Protein AF-A0A7C6NMK8-F1 (afdb_monomer_lite)

Secondary structure (DSSP, 8-state):
-PPPP-----------HHHHHHHHHTTSS---HHHHTSHHHHHHHHHHHHHHHHHH-GGG-----HHHHHHHHHHHHTS------------HHHHHHHHHHHHHHHHSSSSS----------------HHHHHHHHHHHHHHHHT-------------

Sequence (158 aa):
MQAKPNNNHDEKQVHSLEESISLWLDNEQSIDADQLDSPYGRQLWENYHLIGDVLRSEELAIEPSELFYARLSKAIDEEPIVFAPKALKPPMWRRWLVPTAAVSAALLATLWFVQPEPVTEVSPILANADDLWGDYIDAHRSLTGGGLATYASYTVGN

Radius of gyration: 29.25 Å; chains: 1; bounding box: 75×59×65 Å

Foldseek 3Di:
DDDDDPPPPPVVPDDDLLVVLVCVVVVVDDDDVVSCVDPVNVVSNVVVVLVVQVVVDPVSNDDDDPVVVVVVVVVVVPDDPPPDDPPPPPPVVVVVVVVVVVVVVVVVPPDDDPDDDDDDDDDDDDDDPVVVVVVVVVVVCVVVDDDDPDDDDDDPDD

Structure (mmCIF, N/CA/C/O backbone):
data_AF-A0A7C6NMK8-F1
#
_entry.id   AF-A0A7C6NMK8-F1
#
loop_
_atom_site.group_PDB
_atom_site.id
_atom_site.type_symbol
_atom_site.label_atom_id
_atom_site.label_alt_id
_atom_site.label_comp_id
_atom_site.label_asym_id
_atom_site.label_entity_id
_atom_site.label_seq_id
_atom_site.pdbx_PDB_ins_code
_atom_site.Cartn_x
_atom_site.Cartn_y
_atom_site.Cartn_z
_atom_site.occupancy
_atom_site.B_iso_or_equiv
_atom_site.auth_seq_id
_atom_site.auth_comp_id
_atom_site.auth_asym_id
_atom_site.auth_atom_id
_atom_site.pdbx_PDB_model_num
ATOM 1 N N . MET A 1 1 ? 41.713 30.909 -22.452 1.00 45.44 1 MET A N 1
ATOM 2 C CA . MET A 1 1 ? 40.312 30.445 -22.408 1.00 45.44 1 MET A CA 1
ATOM 3 C C . MET A 1 1 ? 40.323 29.054 -21.798 1.00 45.44 1 MET A C 1
ATOM 5 O O . MET A 1 1 ? 40.666 28.108 -22.488 1.00 45.44 1 MET A O 1
ATOM 9 N N . GLN A 1 2 ? 40.116 28.945 -20.485 1.00 42.03 2 GLN A N 1
ATOM 10 C CA . GLN A 1 2 ? 40.065 27.648 -19.804 1.00 42.03 2 GLN A CA 1
ATOM 11 C C . GLN A 1 2 ? 38.610 27.182 -19.819 1.00 42.03 2 GLN A C 1
ATOM 13 O O . GLN A 1 2 ? 37.738 27.869 -19.289 1.00 42.03 2 GLN A O 1
ATOM 18 N N . ALA A 1 3 ? 38.349 26.069 -20.500 1.00 48.56 3 ALA A N 1
ATOM 19 C CA . ALA A 1 3 ? 37.043 25.434 -20.501 1.00 48.56 3 ALA A CA 1
ATOM 20 C C . ALA A 1 3 ? 36.792 24.848 -19.106 1.00 48.56 3 ALA A C 1
ATOM 22 O O . ALA A 1 3 ? 37.532 23.981 -18.643 1.00 48.56 3 ALA A O 1
ATOM 23 N N . LYS A 1 4 ? 35.767 25.369 -18.430 1.00 53.31 4 LYS A N 1
ATOM 24 C CA . LYS A 1 4 ? 35.230 24.824 -17.185 1.00 53.31 4 LYS A CA 1
ATOM 25 C C . LYS A 1 4 ? 34.608 23.459 -17.514 1.00 53.31 4 LYS A C 1
ATOM 27 O O . LYS A 1 4 ? 33.733 23.423 -18.379 1.00 53.31 4 LYS A O 1
ATOM 32 N N . PRO A 1 5 ? 35.042 22.348 -16.898 1.00 52.50 5 PRO A N 1
ATOM 33 C CA . PRO A 1 5 ? 34.370 21.075 -17.102 1.00 52.50 5 PRO A CA 1
ATOM 34 C C . PRO A 1 5 ? 32.969 21.171 -16.488 1.00 52.50 5 PRO A C 1
ATOM 36 O O . PRO A 1 5 ? 32.815 21.465 -15.301 1.00 52.50 5 PRO A O 1
ATOM 39 N N . ASN A 1 6 ? 31.944 20.981 -17.318 1.00 51.56 6 ASN A N 1
ATOM 40 C CA . ASN A 1 6 ? 30.576 20.785 -16.860 1.00 51.56 6 ASN A CA 1
ATOM 41 C C . ASN A 1 6 ? 30.512 19.411 -16.188 1.00 51.56 6 ASN A C 1
ATOM 43 O O . ASN A 1 6 ? 30.366 18.396 -16.865 1.00 51.56 6 ASN A O 1
ATOM 47 N N . ASN A 1 7 ? 30.645 19.379 -14.861 1.00 50.62 7 ASN A N 1
ATOM 48 C CA . ASN A 1 7 ? 30.202 18.238 -14.067 1.00 50.62 7 ASN A CA 1
ATOM 49 C C . ASN A 1 7 ? 28.670 18.225 -14.095 1.00 50.62 7 ASN A C 1
ATOM 51 O O . ASN A 1 7 ? 28.016 18.765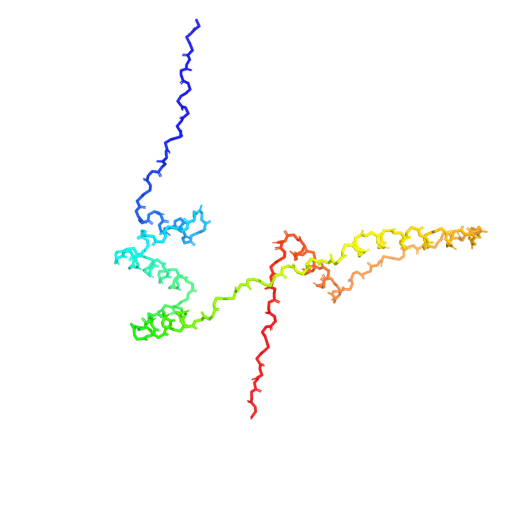 -13.201 1.00 50.62 7 ASN A O 1
ATOM 55 N N . ASN A 1 8 ? 28.111 17.639 -15.152 1.00 48.91 8 ASN A N 1
ATOM 56 C CA . ASN A 1 8 ? 26.739 17.160 -15.139 1.00 48.91 8 ASN A CA 1
ATOM 57 C C . ASN A 1 8 ? 26.695 16.040 -14.095 1.00 48.91 8 ASN A C 1
ATOM 59 O O . ASN A 1 8 ? 27.144 14.925 -14.353 1.00 48.91 8 ASN A O 1
ATOM 63 N N . HIS A 1 9 ? 26.263 16.385 -12.884 1.00 44.22 9 HIS A N 1
ATOM 64 C CA . HIS A 1 9 ? 25.970 15.421 -11.836 1.00 44.22 9 HIS A CA 1
ATOM 65 C C . HIS A 1 9 ? 24.666 14.718 -12.216 1.00 44.22 9 HIS A C 1
ATOM 67 O O . HIS A 1 9 ? 23.611 15.039 -11.686 1.00 44.22 9 HIS A O 1
ATOM 73 N N . ASP A 1 10 ? 24.751 13.740 -13.114 1.00 49.34 10 ASP A N 1
ATOM 74 C CA . ASP A 1 10 ? 23.850 12.589 -13.056 1.00 49.34 10 ASP A CA 1
ATOM 75 C C . ASP A 1 10 ? 24.405 11.633 -11.983 1.00 49.34 10 ASP A C 1
ATOM 77 O O . ASP A 1 10 ? 24.734 10.473 -12.240 1.00 49.34 10 ASP A O 1
ATOM 81 N N . GLU A 1 11 ? 24.603 12.145 -10.762 1.00 52.81 11 GLU A N 1
ATOM 82 C CA . GLU A 1 11 ? 24.757 11.280 -9.601 1.00 52.81 11 GLU A CA 1
ATOM 83 C C . GLU A 1 11 ? 23.391 10.647 -9.398 1.00 52.81 11 GLU A C 1
ATOM 85 O O . GLU A 1 11 ? 22.446 11.298 -8.960 1.00 52.81 11 GLU A O 1
ATOM 90 N N . LYS A 1 12 ? 23.270 9.382 -9.800 1.00 56.19 12 LYS A N 1
ATOM 91 C CA . LYS A 1 12 ? 22.116 8.547 -9.489 1.00 56.19 12 LYS A CA 1
ATOM 92 C C . LYS A 1 12 ? 21.971 8.567 -7.967 1.00 56.19 12 LYS A C 1
ATOM 94 O O . LYS A 1 12 ? 22.746 7.903 -7.283 1.00 56.19 12 LYS A O 1
ATOM 99 N N . GLN A 1 13 ? 21.076 9.411 -7.460 1.00 68.44 13 GLN A N 1
ATOM 100 C CA . GLN A 1 13 ? 20.934 9.670 -6.037 1.00 68.44 13 GLN A CA 1
ATOM 101 C C . GLN A 1 13 ? 20.578 8.339 -5.370 1.00 68.44 13 GLN A C 1
ATOM 103 O O . GLN A 1 13 ? 19.548 7.733 -5.661 1.00 68.44 13 GLN A O 1
ATOM 108 N N . VAL A 1 14 ? 21.517 7.799 -4.592 1.00 80.44 14 VAL A N 1
ATOM 109 C CA . VAL A 1 14 ? 21.322 6.536 -3.880 1.00 80.44 14 VAL A CA 1
ATOM 110 C C . VAL A 1 14 ? 20.581 6.883 -2.602 1.00 80.44 14 VAL A C 1
ATOM 112 O O . VAL A 1 14 ? 21.190 7.341 -1.638 1.00 80.44 14 VAL A O 1
ATOM 115 N N . HIS A 1 15 ? 19.266 6.717 -2.635 1.00 88.12 15 HIS A N 1
ATOM 116 C CA . HIS A 1 15 ? 18.403 6.926 -1.482 1.00 88.12 15 HIS A CA 1
ATOM 117 C C . HIS A 1 15 ? 18.568 5.786 -0.475 1.00 88.12 15 HIS A C 1
ATOM 119 O O . HIS A 1 15 ? 18.862 4.644 -0.849 1.00 88.12 15 HIS A O 1
ATOM 125 N N . SER A 1 16 ? 18.380 6.085 0.810 1.00 94.62 16 SER A N 1
ATOM 126 C CA . SER A 1 16 ? 18.215 5.018 1.800 1.00 94.62 16 SER A CA 1
ATOM 127 C C . SER A 1 16 ? 16.895 4.276 1.553 1.00 94.62 16 SER A C 1
ATOM 129 O O . SER A 1 16 ? 16.036 4.746 0.799 1.00 94.62 16 SER A O 1
ATOM 131 N N . LEU A 1 17 ? 16.708 3.107 2.172 1.00 94.75 17 LEU A N 1
ATOM 132 C CA . LEU A 1 17 ? 15.444 2.378 2.035 1.00 94.75 17 LEU A CA 1
ATOM 133 C C . LEU A 1 17 ? 14.276 3.192 2.610 1.00 94.75 17 LEU A C 1
ATOM 135 O O . LEU A 1 17 ? 13.197 3.213 2.030 1.00 94.75 17 LEU A O 1
ATOM 139 N N . GLU A 1 18 ? 14.508 3.894 3.719 1.00 96.31 18 GLU A N 1
ATOM 140 C CA . GLU A 1 18 ? 13.521 4.759 4.364 1.00 96.31 18 GLU A CA 1
ATOM 141 C C . GLU A 1 18 ? 13.081 5.900 3.453 1.00 96.31 18 GLU A C 1
ATOM 143 O O . GLU A 1 18 ? 11.888 6.151 3.293 1.00 96.31 18 GLU A O 1
ATOM 148 N N . GLU A 1 19 ? 14.050 6.555 2.819 1.00 96.00 19 GLU A N 1
ATOM 149 C CA . GLU A 1 19 ? 13.790 7.617 1.858 1.00 96.00 19 GLU A CA 1
ATOM 150 C C . GLU A 1 19 ? 13.070 7.068 0.621 1.00 96.00 19 GLU A C 1
ATOM 152 O O . GLU A 1 19 ? 12.075 7.642 0.196 1.00 96.00 19 GLU A O 1
ATOM 157 N N . SER A 1 20 ? 13.488 5.906 0.108 1.00 95.81 20 SER A N 1
ATOM 158 C CA . SER A 1 20 ? 12.829 5.246 -1.027 1.00 95.81 20 SER A CA 1
ATOM 159 C C . SER A 1 20 ? 11.364 4.920 -0.721 1.00 95.81 20 SER A C 1
ATOM 161 O O . SER A 1 20 ? 10.489 5.205 -1.534 1.00 95.81 20 SER A O 1
ATOM 163 N N . ILE A 1 21 ? 11.073 4.384 0.472 1.00 96.44 21 ILE A N 1
ATOM 164 C CA . ILE A 1 21 ? 9.699 4.106 0.911 1.00 96.44 21 ILE A CA 1
ATOM 165 C C . ILE A 1 21 ? 8.891 5.398 1.070 1.00 96.44 21 ILE A C 1
ATOM 167 O O . ILE A 1 21 ? 7.730 5.425 0.667 1.00 96.44 21 ILE A O 1
ATOM 171 N N . SER A 1 22 ? 9.482 6.472 1.604 1.00 95.31 22 SER A N 1
ATOM 172 C CA . SER A 1 22 ? 8.817 7.780 1.674 1.00 95.31 22 SER A CA 1
ATOM 173 C C . SER A 1 22 ? 8.460 8.305 0.280 1.00 95.31 22 SER A C 1
ATOM 175 O O . SER A 1 22 ? 7.330 8.726 0.057 1.00 95.31 22 SER A O 1
ATOM 177 N N . LEU A 1 23 ? 9.386 8.213 -0.680 1.00 96.12 23 LEU A N 1
ATOM 178 C CA . LEU A 1 23 ? 9.146 8.620 -2.067 1.00 96.12 23 LEU A CA 1
ATOM 179 C C . LEU A 1 23 ? 8.050 7.773 -2.732 1.00 96.12 23 LEU A C 1
ATOM 181 O O . LEU A 1 23 ? 7.267 8.289 -3.528 1.00 96.12 23 LEU A O 1
ATOM 185 N N . TRP A 1 24 ? 7.970 6.477 -2.419 1.00 95.88 24 TRP A N 1
ATOM 186 C CA . TRP A 1 24 ? 6.894 5.608 -2.907 1.00 95.88 24 TRP A CA 1
ATOM 187 C C . TRP A 1 24 ? 5.538 5.951 -2.295 1.00 95.88 24 TRP A C 1
ATOM 189 O O . TRP A 1 24 ? 4.541 5.961 -3.015 1.00 95.88 24 TRP A O 1
ATOM 199 N N . LEU A 1 25 ? 5.500 6.241 -0.992 1.00 94.50 25 LEU A N 1
ATOM 200 C CA . LEU A 1 25 ? 4.288 6.639 -0.275 1.00 94.50 25 LEU A CA 1
ATOM 201 C C . LEU A 1 25 ? 3.670 7.904 -0.884 1.00 94.50 25 LEU A C 1
ATOM 203 O O . LEU A 1 25 ? 2.458 7.962 -1.090 1.00 94.50 25 LEU A O 1
ATOM 207 N N . ASP A 1 26 ? 4.518 8.872 -1.235 1.00 93.50 26 ASP A N 1
ATOM 208 C CA . ASP A 1 26 ? 4.117 10.137 -1.855 1.00 93.50 26 ASP A CA 1
ATOM 209 C C . ASP A 1 26 ? 3.980 10.043 -3.390 1.00 93.50 26 ASP A C 1
ATOM 211 O O . ASP A 1 26 ? 3.674 11.029 -4.064 1.00 93.50 26 ASP A O 1
ATOM 215 N N . ASN A 1 27 ? 4.155 8.842 -3.960 1.00 93.75 27 ASN A N 1
ATOM 216 C CA . ASN A 1 27 ? 4.104 8.568 -5.400 1.00 93.75 27 ASN A CA 1
ATOM 217 C C . ASN A 1 27 ? 5.080 9.442 -6.227 1.00 93.75 27 ASN A C 1
ATOM 219 O O . ASN A 1 27 ? 4.855 9.723 -7.406 1.00 93.75 27 ASN A O 1
ATOM 223 N N . GLU A 1 28 ? 6.189 9.862 -5.619 1.00 93.75 28 GLU A N 1
ATOM 224 C CA . GLU A 1 28 ? 7.277 10.601 -6.270 1.00 93.75 28 GLU A CA 1
ATOM 225 C C . GLU A 1 28 ? 8.232 9.661 -7.023 1.00 93.75 28 GLU A C 1
ATOM 227 O O . GLU A 1 28 ? 8.933 10.077 -7.948 1.00 93.75 28 GLU A O 1
ATOM 232 N N . GLN A 1 29 ? 8.223 8.370 -6.673 1.00 93.44 29 GLN A N 1
ATOM 233 C CA . GLN A 1 29 ? 9.012 7.326 -7.320 1.00 93.44 29 GLN A CA 1
ATOM 234 C C . GLN A 1 29 ? 8.202 6.031 -7.498 1.00 93.44 29 GLN A C 1
ATOM 236 O O . GLN A 1 29 ? 7.308 5.717 -6.717 1.00 93.44 29 GLN A O 1
ATOM 241 N N . SER A 1 30 ? 8.531 5.246 -8.529 1.00 91.81 30 SER A N 1
ATOM 242 C CA . SER A 1 30 ? 7.941 3.920 -8.741 1.00 91.81 30 SER A CA 1
ATOM 243 C C . SER A 1 30 ? 8.415 2.915 -7.690 1.00 91.81 30 SER A C 1
ATOM 245 O O . SER A 1 30 ? 9.619 2.825 -7.441 1.00 91.81 30 SER A O 1
ATOM 247 N N . ILE A 1 31 ? 7.482 2.113 -7.174 1.00 92.88 31 ILE A N 1
ATOM 248 C CA . ILE A 1 31 ? 7.746 1.060 -6.187 1.00 92.88 31 ILE A CA 1
ATOM 249 C C . ILE A 1 31 ? 8.710 0.011 -6.755 1.00 92.88 31 ILE A C 1
ATOM 251 O O . ILE A 1 31 ? 8.487 -0.523 -7.843 1.00 92.88 31 ILE A O 1
ATOM 255 N N . ASP A 1 32 ? 9.749 -0.313 -5.984 1.00 93.06 32 ASP A N 1
ATOM 256 C CA . ASP A 1 32 ? 10.609 -1.476 -6.206 1.00 93.06 32 ASP A CA 1
ATOM 257 C C . ASP A 1 32 ? 10.161 -2.618 -5.283 1.00 93.06 32 ASP A C 1
ATOM 259 O O . ASP A 1 32 ? 10.401 -2.603 -4.072 1.00 93.06 32 ASP A O 1
ATOM 263 N N . ALA A 1 33 ? 9.464 -3.598 -5.864 1.00 90.69 33 ALA A N 1
ATOM 264 C CA . ALA A 1 33 ? 8.857 -4.693 -5.117 1.00 90.69 33 ALA A CA 1
ATOM 265 C C . ALA A 1 33 ? 9.895 -5.544 -4.369 1.00 90.69 33 ALA A C 1
ATOM 267 O O . ALA A 1 33 ? 9.621 -5.965 -3.251 1.00 90.69 33 ALA A O 1
ATOM 268 N N . ASP A 1 34 ? 11.090 -5.745 -4.930 1.00 92.38 34 ASP A N 1
ATOM 269 C CA . ASP A 1 34 ? 12.106 -6.620 -4.332 1.00 92.38 34 ASP A CA 1
ATOM 270 C C . ASP A 1 34 ? 12.658 -6.031 -3.023 1.00 92.38 34 ASP A C 1
ATOM 272 O O . ASP A 1 34 ? 12.936 -6.750 -2.061 1.00 92.38 34 ASP A O 1
ATOM 276 N N . GLN A 1 35 ? 12.797 -4.704 -2.967 1.00 90.44 35 GLN A N 1
ATOM 277 C CA . GLN A 1 35 ? 13.236 -3.992 -1.765 1.00 90.44 35 GLN A CA 1
ATOM 278 C C . GLN A 1 35 ? 12.133 -3.941 -0.700 1.00 90.44 35 GLN A C 1
ATOM 280 O O . GLN A 1 35 ? 12.402 -4.142 0.493 1.00 90.44 35 GLN A O 1
ATOM 285 N N . LEU A 1 36 ? 10.890 -3.712 -1.135 1.00 92.38 36 LEU A N 1
ATOM 286 C CA . LEU A 1 36 ? 9.720 -3.668 -0.261 1.00 92.38 36 LEU A CA 1
ATOM 287 C C . LEU A 1 36 ? 9.413 -5.034 0.367 1.00 92.38 36 LEU A C 1
ATOM 289 O O . LEU A 1 36 ? 8.980 -5.088 1.515 1.00 92.38 36 LEU A O 1
ATOM 293 N N . ASP A 1 37 ? 9.686 -6.132 -0.344 1.00 92.38 37 ASP A N 1
ATOM 294 C CA . ASP A 1 37 ? 9.366 -7.489 0.113 1.00 92.38 37 ASP A CA 1
ATOM 295 C C . ASP A 1 37 ? 10.265 -8.002 1.254 1.00 92.38 37 ASP A C 1
ATOM 297 O O . ASP A 1 37 ? 10.022 -9.060 1.842 1.00 92.38 37 ASP A O 1
ATOM 301 N N . SER A 1 38 ? 11.299 -7.240 1.615 1.00 94.19 38 SER A N 1
ATOM 302 C CA . SER A 1 38 ? 12.139 -7.538 2.773 1.00 94.19 38 SER A CA 1
ATOM 303 C C . SER A 1 38 ? 11.367 -7.379 4.099 1.00 94.19 38 SER A C 1
ATOM 305 O O . SER A 1 38 ? 10.513 -6.498 4.212 1.00 94.19 38 SER A O 1
ATOM 307 N N . PRO A 1 39 ? 11.686 -8.154 5.161 1.00 94.12 39 PRO A N 1
ATOM 308 C CA . PRO A 1 39 ? 11.009 -8.019 6.457 1.00 94.12 39 PRO A CA 1
ATOM 309 C C . PRO A 1 39 ? 11.060 -6.597 7.032 1.00 94.12 39 PRO A C 1
ATOM 311 O O . PRO A 1 39 ? 10.089 -6.124 7.615 1.00 94.12 39 PRO A O 1
ATOM 314 N N . TYR A 1 40 ? 12.190 -5.911 6.845 1.00 95.50 40 TYR A N 1
ATOM 315 C CA . TYR A 1 40 ? 12.364 -4.528 7.285 1.00 95.50 40 TYR A CA 1
ATOM 316 C C . TYR A 1 40 ? 11.596 -3.538 6.394 1.00 95.50 40 TYR A C 1
ATOM 318 O O . TYR A 1 40 ? 10.959 -2.629 6.916 1.00 95.50 40 TYR A O 1
ATOM 326 N N . GLY A 1 41 ? 11.587 -3.744 5.071 1.00 96.06 41 GLY A N 1
ATOM 327 C CA . GLY A 1 41 ? 10.817 -2.923 4.133 1.00 96.06 41 GLY A CA 1
ATOM 328 C C . GLY A 1 41 ? 9.31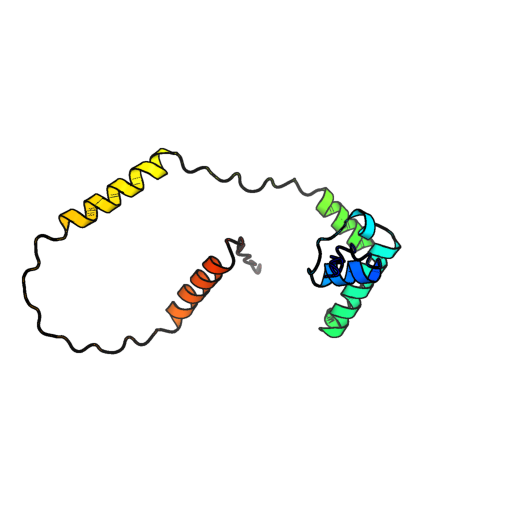5 -2.962 4.413 1.00 96.06 41 GLY A C 1
ATOM 329 O O . GLY A 1 41 ? 8.693 -1.909 4.532 1.00 96.06 41 GLY A O 1
ATOM 330 N N . ARG A 1 42 ? 8.746 -4.158 4.615 1.00 93.00 42 ARG A N 1
ATOM 331 C CA . ARG A 1 42 ? 7.324 -4.318 4.969 1.00 93.00 42 ARG A CA 1
ATOM 332 C C . ARG A 1 42 ? 6.978 -3.629 6.290 1.00 93.00 42 ARG A C 1
ATOM 334 O O . ARG A 1 42 ? 6.025 -2.860 6.335 1.00 93.00 42 ARG A O 1
ATOM 341 N N . GLN A 1 43 ? 7.796 -3.825 7.327 1.00 94.56 43 GLN A N 1
ATOM 342 C CA . GLN A 1 43 ? 7.605 -3.154 8.617 1.00 94.56 43 GLN A CA 1
ATOM 343 C C . GLN A 1 43 ? 7.617 -1.625 8.472 1.00 94.56 43 GLN A C 1
ATOM 345 O O . GLN A 1 43 ? 6.824 -0.927 9.103 1.00 94.56 43 GLN A O 1
ATOM 350 N N . LEU A 1 44 ? 8.529 -1.084 7.665 1.00 96.50 44 LEU A N 1
ATOM 351 C CA . LEU A 1 44 ? 8.636 0.356 7.486 1.00 96.50 44 LEU A CA 1
ATOM 352 C C . LEU A 1 44 ? 7.448 0.928 6.699 1.00 96.50 44 LEU A C 1
ATOM 354 O O . LEU A 1 44 ? 6.904 1.963 7.081 1.00 96.50 44 LEU A O 1
ATOM 358 N N . TRP A 1 45 ? 7.014 0.222 5.655 1.00 95.44 45 TRP A N 1
ATOM 359 C CA . TRP A 1 45 ? 5.816 0.544 4.883 1.00 95.44 45 TRP A CA 1
ATOM 360 C C . TRP A 1 45 ? 4.557 0.599 5.755 1.00 95.44 45 TRP A C 1
ATOM 362 O O . TRP A 1 45 ? 3.799 1.569 5.676 1.00 95.44 45 TRP A O 1
ATOM 372 N N . GLU A 1 46 ? 4.368 -0.403 6.618 1.00 94.31 46 GLU A N 1
ATOM 373 C CA . GLU A 1 46 ? 3.264 -0.467 7.582 1.00 94.31 46 GLU A CA 1
ATOM 374 C C . GLU A 1 46 ? 3.325 0.686 8.588 1.00 94.31 46 GLU A C 1
ATOM 376 O O . GLU A 1 46 ? 2.343 1.406 8.764 1.00 94.31 46 GLU A O 1
ATOM 381 N N . ASN A 1 47 ? 4.491 0.925 9.195 1.00 95.56 47 ASN A N 1
ATOM 382 C CA . ASN A 1 47 ? 4.667 1.996 10.175 1.00 95.56 47 ASN A CA 1
ATOM 383 C C . ASN A 1 47 ? 4.379 3.381 9.585 1.00 95.56 47 ASN A C 1
ATOM 385 O O . ASN A 1 47 ? 3.753 4.212 10.242 1.00 95.56 47 ASN A O 1
ATOM 389 N N . TYR A 1 48 ? 4.834 3.655 8.360 1.00 96.50 48 TYR A N 1
ATOM 390 C CA . TYR A 1 48 ? 4.625 4.959 7.729 1.00 96.50 48 TYR A CA 1
ATOM 391 C C . TYR A 1 48 ? 3.155 5.187 7.363 1.00 96.50 48 TYR A C 1
ATOM 393 O O . TYR A 1 48 ? 2.641 6.284 7.594 1.00 96.50 48 TYR A O 1
ATOM 401 N N . HIS A 1 49 ? 2.451 4.155 6.886 1.00 94.62 49 HIS A N 1
ATOM 402 C CA . HIS A 1 49 ? 1.001 4.232 6.687 1.00 94.62 49 HIS A CA 1
ATOM 403 C C . HIS A 1 49 ? 0.261 4.441 8.009 1.00 94.62 49 HIS A C 1
ATOM 405 O O . HIS A 1 49 ? -0.570 5.341 8.086 1.00 94.62 49 HIS A O 1
ATOM 411 N N . LEU A 1 50 ? 0.627 3.711 9.069 1.00 95.19 50 LEU A N 1
ATOM 412 C CA . LEU A 1 50 ? 0.009 3.850 10.388 1.00 95.19 50 LEU A CA 1
ATOM 413 C C . LEU A 1 50 ? 0.186 5.260 10.966 1.00 95.19 50 LEU A C 1
ATOM 415 O O . LEU A 1 50 ? -0.769 5.836 11.484 1.00 95.19 50 LEU A O 1
ATOM 419 N N . ILE A 1 51 ? 1.383 5.850 10.850 1.00 95.12 51 ILE A N 1
ATOM 420 C CA . ILE A 1 51 ? 1.615 7.253 11.231 1.00 95.12 51 ILE A CA 1
ATOM 421 C C . ILE A 1 51 ? 0.684 8.167 10.429 1.00 95.12 51 ILE A C 1
ATOM 423 O O . ILE A 1 51 ? 0.037 9.043 11.003 1.00 95.12 51 ILE A O 1
ATOM 427 N N . GLY A 1 52 ? 0.590 7.955 9.114 1.00 93.94 52 GLY A N 1
ATOM 428 C CA . GLY A 1 52 ? -0.313 8.708 8.247 1.00 93.94 52 GLY A CA 1
ATOM 429 C C . GLY A 1 52 ? -1.779 8.591 8.668 1.00 93.94 52 GLY A C 1
ATOM 430 O O . GLY A 1 52 ? -2.497 9.589 8.676 1.00 93.94 52 GLY A O 1
ATOM 431 N N . ASP A 1 53 ? -2.220 7.400 9.053 1.00 95.44 53 ASP A N 1
ATOM 432 C CA . ASP A 1 53 ? -3.592 7.140 9.473 1.00 95.44 53 ASP A CA 1
ATOM 433 C C . ASP A 1 53 ? -3.904 7.804 10.815 1.00 95.44 53 ASP A C 1
ATOM 435 O O . ASP A 1 53 ? -4.890 8.536 10.901 1.00 95.44 53 ASP A O 1
ATOM 439 N N . VAL A 1 54 ? -3.009 7.693 11.806 1.00 96.56 54 VAL A N 1
ATOM 440 C CA . VAL A 1 54 ? -3.107 8.411 13.093 1.00 96.56 54 VAL A CA 1
ATOM 441 C C . VAL A 1 54 ? -3.206 9.925 12.882 1.00 96.56 54 VAL A C 1
ATOM 443 O O . VAL A 1 54 ? -4.015 10.587 13.532 1.00 96.56 54 VAL A O 1
ATOM 446 N N . LEU A 1 55 ? -2.410 10.490 11.966 1.00 96.44 55 LEU A N 1
ATOM 447 C CA . LEU A 1 55 ? -2.435 11.926 11.662 1.00 96.44 55 LEU A CA 1
ATOM 448 C C . LEU A 1 55 ? -3.740 12.379 10.987 1.00 96.44 55 LEU A C 1
ATOM 450 O O . LEU A 1 55 ? -4.096 13.554 11.095 1.00 96.44 55 LEU A O 1
ATOM 454 N N . ARG A 1 56 ? -4.452 11.482 10.292 1.00 94.88 56 ARG A N 1
ATOM 455 C CA . ARG A 1 56 ? -5.750 11.773 9.659 1.00 94.88 56 ARG A CA 1
ATOM 456 C C . ARG A 1 56 ? -6.915 11.601 10.631 1.00 94.88 56 ARG A C 1
ATOM 458 O O . ARG A 1 56 ? -7.816 12.438 10.634 1.00 94.88 56 ARG A O 1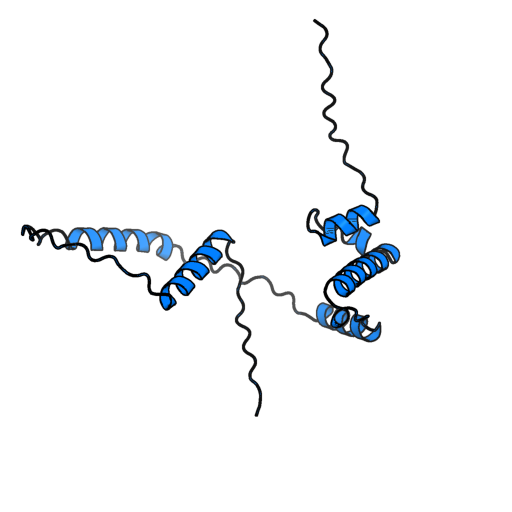
ATOM 465 N N . SER A 1 57 ? -6.922 10.523 11.414 1.00 96.00 57 SER A N 1
ATOM 466 C CA . SER A 1 57 ? -7.918 10.237 12.453 1.00 96.00 57 SER A CA 1
ATOM 467 C C . SER A 1 57 ? -7.493 9.032 13.294 1.00 96.00 57 SER A C 1
ATOM 469 O O . SER A 1 57 ? -7.088 8.008 12.750 1.00 96.00 57 SER A O 1
ATOM 471 N N . GLU A 1 58 ? -7.703 9.085 14.610 1.00 92.50 58 GLU A N 1
ATOM 472 C CA . GLU A 1 58 ? -7.489 7.925 15.491 1.00 92.50 58 GLU A CA 1
ATOM 473 C C . GLU A 1 58 ? -8.358 6.714 15.107 1.00 92.50 58 GLU A C 1
ATOM 475 O O . GLU A 1 58 ? -7.964 5.577 15.347 1.00 92.50 58 GLU A O 1
ATOM 480 N N . GLU A 1 59 ? -9.511 6.928 14.464 1.00 93.75 59 GLU A N 1
ATOM 481 C CA . GLU A 1 59 ? -10.373 5.840 13.978 1.00 93.75 59 GLU A CA 1
ATOM 482 C C . GLU A 1 59 ? -9.712 5.014 12.862 1.00 93.75 59 GLU A C 1
ATOM 484 O O . GLU A 1 59 ? -10.029 3.839 12.696 1.00 93.75 59 GLU A O 1
ATOM 489 N N . LEU A 1 60 ? -8.782 5.609 12.109 1.00 92.06 60 LEU A N 1
ATOM 490 C CA . LEU A 1 60 ? -8.069 4.942 11.017 1.00 92.06 60 LEU A CA 1
ATOM 491 C C . LEU A 1 60 ? -6.821 4.196 11.497 1.00 92.06 60 LEU A C 1
ATOM 493 O O . LEU A 1 60 ? -6.282 3.387 10.750 1.00 92.06 60 LEU A O 1
ATOM 497 N N . ALA A 1 61 ? -6.380 4.425 12.738 1.00 91.88 61 ALA A N 1
ATOM 498 C CA . ALA A 1 61 ? -5.200 3.802 13.335 1.00 91.88 61 ALA A CA 1
ATOM 499 C C . ALA A 1 61 ? -5.461 2.342 13.758 1.00 91.88 61 ALA A C 1
ATOM 501 O O . ALA A 1 61 ? -5.254 1.947 14.906 1.00 91.88 61 ALA A O 1
ATOM 502 N N . ILE A 1 62 ? -5.977 1.544 12.827 1.00 89.50 62 ILE A N 1
ATOM 503 C CA . ILE A 1 62 ? -6.312 0.139 13.020 1.00 89.50 62 ILE A CA 1
ATOM 504 C C . ILE A 1 62 ? -5.125 -0.692 12.554 1.00 89.50 62 ILE A C 1
ATOM 506 O O . ILE A 1 62 ? -4.712 -0.596 11.404 1.00 89.50 62 ILE A O 1
ATOM 510 N N . GLU A 1 63 ? -4.622 -1.558 13.426 1.00 88.88 63 GLU A N 1
ATOM 511 C CA . GLU A 1 63 ? -3.594 -2.536 13.078 1.00 88.88 63 GLU A CA 1
ATOM 512 C C . GLU A 1 63 ? -4.270 -3.858 12.668 1.00 88.88 63 GLU A C 1
ATOM 514 O O . GLU A 1 63 ? -4.899 -4.520 13.507 1.00 88.88 63 GLU A O 1
ATOM 519 N N . PRO A 1 64 ? -4.223 -4.254 11.381 1.00 87.94 64 PRO A N 1
ATOM 520 C CA . PRO A 1 64 ? -4.841 -5.495 10.943 1.00 87.94 64 PRO A CA 1
ATOM 521 C C . PRO A 1 64 ? -4.116 -6.704 11.536 1.00 87.94 64 PRO A C 1
ATOM 523 O O . PRO A 1 64 ? -2.894 -6.760 11.594 1.00 87.94 64 PRO A O 1
ATOM 526 N N . SER A 1 65 ? -4.875 -7.721 11.943 1.00 92.69 65 SER A N 1
ATOM 527 C CA . SER A 1 65 ? -4.274 -8.957 12.456 1.00 92.69 65 SER A CA 1
ATOM 528 C C . SER A 1 65 ? -3.548 -9.747 11.359 1.00 92.69 65 SER A C 1
ATOM 530 O O . SER A 1 65 ? -4.023 -9.807 10.226 1.00 92.69 65 SER A O 1
ATOM 532 N N . GLU A 1 66 ? -2.523 -10.512 11.730 1.00 91.00 66 GLU A N 1
ATOM 533 C CA . GLU A 1 66 ? -1.843 -11.476 10.844 1.00 91.00 66 GLU A CA 1
ATOM 534 C C . GLU A 1 66 ? -2.805 -12.420 10.099 1.00 91.00 66 GLU A C 1
ATOM 536 O O . GLU A 1 66 ? -2.635 -12.721 8.917 1.00 91.00 66 GLU A O 1
ATOM 541 N N . LEU A 1 67 ? -3.875 -12.869 10.767 1.00 95.00 67 LEU A N 1
ATOM 542 C CA . LEU A 1 67 ? -4.887 -13.730 10.145 1.00 95.00 67 LEU A CA 1
ATOM 543 C C . LEU A 1 67 ? -5.679 -13.013 9.046 1.00 95.00 67 LEU A C 1
ATOM 545 O O . LEU A 1 67 ? -6.129 -13.660 8.101 1.00 95.00 67 LEU A O 1
ATOM 549 N N . PHE A 1 68 ? -5.880 -11.701 9.172 1.00 93.62 68 PHE A N 1
ATOM 550 C CA . PHE A 1 68 ? -6.516 -10.899 8.133 1.00 93.62 68 PHE A CA 1
ATOM 551 C C . PHE A 1 68 ? -5.610 -10.815 6.906 1.00 93.62 68 PHE A C 1
ATOM 553 O O . PHE A 1 68 ? -6.069 -11.149 5.815 1.00 93.62 68 PHE A O 1
ATOM 560 N N . TYR A 1 69 ? -4.327 -10.485 7.092 1.00 90.94 69 TYR A N 1
ATOM 561 C CA . TYR A 1 69 ? -3.354 -10.446 5.999 1.00 90.94 69 TYR A CA 1
ATOM 562 C C . TYR A 1 69 ? -3.254 -11.784 5.268 1.00 90.94 69 TYR A C 1
ATOM 564 O O . TYR A 1 69 ? -3.361 -11.813 4.047 1.00 90.94 69 TYR A O 1
ATOM 572 N N . ALA A 1 70 ? -3.161 -12.898 5.998 1.00 93.38 70 ALA A N 1
ATOM 573 C CA . ALA A 1 70 ? -3.105 -14.235 5.405 1.00 93.38 70 ALA A CA 1
ATOM 574 C C . ALA A 1 70 ? -4.367 -14.605 4.603 1.00 93.38 70 ALA A C 1
ATOM 576 O O . ALA A 1 70 ? -4.298 -15.331 3.611 1.00 93.38 70 ALA A O 1
ATOM 577 N N . ARG A 1 71 ? -5.546 -14.137 5.032 1.00 96.56 71 ARG A N 1
ATOM 578 C CA . ARG A 1 71 ? -6.798 -14.356 4.293 1.00 96.56 71 ARG A CA 1
ATOM 579 C C . ARG A 1 71 ? -6.886 -13.473 3.057 1.00 96.56 71 ARG A C 1
ATOM 581 O O . ARG A 1 71 ? -7.368 -13.944 2.032 1.00 96.56 71 ARG A O 1
ATOM 588 N N . LEU A 1 72 ? -6.456 -12.219 3.172 1.00 94.69 72 LEU A N 1
ATOM 589 C CA . LEU A 1 72 ? -6.457 -11.261 2.076 1.00 94.69 72 LEU A CA 1
ATOM 590 C C . LEU A 1 72 ? -5.463 -11.673 0.988 1.00 94.69 72 LEU A C 1
ATOM 592 O O . LEU A 1 72 ? -5.852 -11.736 -0.172 1.00 94.69 72 LEU A O 1
ATOM 596 N N . SER A 1 73 ? -4.228 -12.025 1.355 1.00 91.69 73 SER A N 1
ATOM 597 C CA . SER A 1 73 ? -3.214 -12.493 0.404 1.00 91.69 73 SER A CA 1
ATOM 598 C C . SER A 1 73 ? -3.694 -13.723 -0.357 1.00 91.69 73 SER A C 1
ATOM 600 O O . SER A 1 73 ? -3.671 -13.736 -1.581 1.00 91.69 73 SER A O 1
ATOM 602 N N . LYS A 1 74 ? -4.256 -14.705 0.358 1.00 95.69 74 LYS A N 1
ATOM 603 C CA . LYS A 1 74 ? -4.852 -15.887 -0.262 1.00 95.69 74 LYS A CA 1
ATOM 604 C C . LYS A 1 74 ? -5.990 -15.531 -1.224 1.00 95.69 74 LYS A C 1
ATOM 606 O O . LYS A 1 74 ? -6.084 -16.132 -2.287 1.00 95.69 74 LYS A O 1
ATOM 611 N N . ALA A 1 75 ? -6.866 -14.596 -0.852 1.00 94.94 75 ALA A N 1
ATOM 612 C CA . ALA A 1 75 ? -7.965 -14.179 -1.719 1.00 94.94 75 ALA A CA 1
ATOM 613 C C . ALA A 1 75 ? -7.448 -13.515 -3.005 1.00 94.94 75 ALA A C 1
ATOM 615 O O . ALA A 1 75 ? -7.972 -13.819 -4.070 1.00 94.94 75 ALA A O 1
ATOM 616 N N . ILE A 1 76 ? -6.404 -12.683 -2.905 1.00 92.62 76 ILE A N 1
ATOM 617 C CA . ILE A 1 76 ? -5.737 -12.042 -4.050 1.00 92.62 76 ILE A CA 1
ATOM 618 C C . ILE A 1 76 ? -5.066 -13.088 -4.951 1.00 92.62 76 ILE A C 1
ATOM 620 O O . ILE A 1 76 ? -5.223 -13.032 -6.166 1.00 92.62 76 ILE A O 1
ATOM 624 N N . ASP A 1 77 ? -4.374 -14.076 -4.377 1.00 92.31 77 ASP A N 1
ATOM 625 C CA . ASP A 1 77 ? -3.743 -15.166 -5.138 1.00 92.31 77 ASP A CA 1
ATOM 626 C C . ASP A 1 77 ? -4.770 -16.031 -5.895 1.00 92.31 77 ASP A C 1
ATOM 628 O O . ASP A 1 77 ? -4.466 -16.613 -6.939 1.00 92.31 77 ASP A O 1
ATOM 632 N N . GLU A 1 78 ? -5.993 -16.134 -5.365 1.00 94.38 78 GLU A N 1
ATOM 633 C CA . GLU A 1 78 ? -7.113 -16.842 -5.988 1.00 94.38 78 GLU A CA 1
ATOM 634 C C . GLU A 1 78 ? -7.834 -16.003 -7.064 1.00 94.38 78 GLU A C 1
ATOM 636 O O . GLU A 1 78 ? -8.662 -16.551 -7.803 1.00 94.38 78 GLU A O 1
ATOM 641 N N . GLU A 1 79 ? -7.533 -14.703 -7.204 1.00 90.56 79 GLU A N 1
ATOM 642 C CA . GLU A 1 79 ? -8.173 -13.861 -8.215 1.00 90.56 79 GLU A CA 1
ATOM 643 C C . GLU A 1 79 ? -7.760 -14.284 -9.637 1.00 90.56 79 GLU A C 1
ATOM 645 O O . GLU A 1 79 ? -6.574 -14.399 -9.965 1.00 90.56 79 GLU A O 1
ATOM 650 N N . PRO A 1 80 ? -8.727 -14.503 -10.546 1.00 86.38 80 PRO A N 1
ATOM 651 C CA . PRO A 1 80 ? -8.405 -14.785 -11.933 1.00 86.38 80 PRO A CA 1
ATOM 652 C C . PRO A 1 80 ? -7.762 -13.549 -12.563 1.00 86.38 80 PRO A C 1
ATOM 654 O O . PRO A 1 80 ? -8.308 -12.452 -12.476 1.00 86.38 80 PRO A O 1
ATOM 657 N N . ILE A 1 81 ? -6.643 -13.736 -13.269 1.00 80.31 81 ILE A N 1
ATOM 658 C CA . ILE A 1 81 ? -5.963 -12.662 -14.006 1.00 80.31 81 ILE A CA 1
ATOM 659 C C . ILE A 1 81 ? -6.948 -12.053 -15.013 1.00 80.31 81 ILE A C 1
ATOM 661 O O . ILE A 1 81 ? -7.199 -12.606 -16.090 1.00 80.31 81 ILE A O 1
ATOM 665 N N . VAL A 1 82 ? -7.518 -10.899 -14.665 1.00 73.06 82 VAL A N 1
ATOM 666 C CA . VAL A 1 82 ? -8.384 -10.140 -15.561 1.00 73.06 82 VAL A CA 1
ATOM 667 C C . VAL A 1 82 ? -7.480 -9.466 -16.583 1.00 73.06 82 VAL A C 1
ATOM 669 O O . VAL A 1 82 ? -6.962 -8.372 -16.371 1.00 73.06 82 VAL A O 1
ATOM 672 N N . PHE A 1 83 ? -7.273 -10.121 -17.727 1.00 66.88 83 PHE A N 1
ATOM 673 C CA . PHE A 1 83 ? -6.765 -9.418 -18.899 1.00 66.88 83 PHE A CA 1
ATOM 674 C C . PHE A 1 83 ? -7.717 -8.253 -19.167 1.00 66.88 83 PHE A C 1
ATOM 676 O O . PHE A 1 83 ? -8.914 -8.479 -19.367 1.00 66.88 83 PHE A O 1
ATOM 683 N N . ALA A 1 84 ? -7.187 -7.026 -19.141 1.00 69.06 84 ALA A N 1
ATOM 684 C CA . ALA A 1 84 ? -7.922 -5.806 -19.458 1.00 69.06 84 ALA A CA 1
ATOM 685 C C . ALA A 1 84 ? -8.866 -6.043 -20.649 1.00 69.06 84 ALA A C 1
ATOM 687 O O . ALA A 1 84 ? -8.490 -6.791 -21.565 1.00 69.06 84 ALA A O 1
ATOM 688 N N . PRO A 1 85 ? -10.071 -5.436 -20.668 1.00 63.47 85 PRO A N 1
ATOM 689 C CA . PRO A 1 85 ? -11.015 -5.626 -21.759 1.00 63.47 85 PRO A CA 1
ATOM 690 C C . PRO A 1 85 ? -10.262 -5.409 -23.065 1.00 63.47 85 PRO A C 1
ATOM 692 O O . PRO A 1 85 ? -9.764 -4.310 -23.315 1.00 63.47 85 PRO A O 1
ATOM 695 N N . LYS A 1 86 ? -10.099 -6.485 -23.855 1.00 63.84 86 LYS A N 1
ATOM 696 C CA . LYS A 1 86 ? -9.431 -6.426 -25.157 1.00 63.84 86 LYS A CA 1
ATOM 697 C C . LYS A 1 86 ? -10.050 -5.239 -25.861 1.00 63.84 86 LYS A C 1
ATOM 699 O O . LYS A 1 86 ? -11.251 -5.293 -26.121 1.00 63.84 86 LYS A O 1
ATOM 704 N N . ALA A 1 87 ? -9.271 -4.182 -26.101 1.00 62.47 87 ALA A N 1
ATOM 705 C CA . ALA A 1 87 ? -9.774 -2.996 -26.770 1.00 62.47 87 ALA A CA 1
ATOM 706 C C . ALA A 1 87 ? -10.477 -3.482 -28.037 1.00 62.47 87 ALA A C 1
ATOM 708 O O . ALA A 1 87 ? -9.829 -4.011 -28.948 1.00 62.47 87 ALA A O 1
ATOM 709 N N . LEU A 1 88 ? -11.812 -3.430 -28.034 1.00 66.31 88 LEU A N 1
ATOM 710 C CA . LEU A 1 88 ? -12.624 -3.886 -29.146 1.00 66.31 88 LEU A CA 1
ATOM 711 C C . LEU A 1 88 ? -12.237 -2.966 -30.291 1.00 66.31 88 LEU A C 1
ATOM 713 O O . LEU A 1 88 ? -12.648 -1.809 -30.318 1.00 66.31 88 LEU A O 1
ATOM 717 N N . LYS A 1 89 ? -11.371 -3.444 -31.190 1.00 72.00 89 LYS A N 1
ATOM 718 C CA . LYS A 1 89 ? -10.959 -2.674 -32.359 1.00 72.00 89 LYS A CA 1
ATOM 719 C C . LYS A 1 89 ? -12.247 -2.406 -33.133 1.00 72.00 89 LYS A C 1
ATOM 721 O O . LYS A 1 89 ? -12.832 -3.375 -33.629 1.00 72.00 89 LYS A O 1
ATOM 726 N N . PRO A 1 90 ? -12.738 -1.154 -33.208 1.00 71.56 90 PRO A N 1
ATOM 727 C CA . PRO A 1 90 ? -13.928 -0.886 -33.987 1.00 71.56 90 PRO A CA 1
ATOM 728 C C . PRO A 1 90 ? -13.631 -1.353 -35.412 1.00 71.56 90 PRO A C 1
ATOM 730 O O . PRO A 1 90 ? -12.523 -1.137 -35.920 1.00 71.56 90 PRO A O 1
ATOM 733 N N . PRO A 1 91 ? -14.568 -2.063 -36.044 1.00 73.06 91 PRO A N 1
ATOM 734 C CA . PRO A 1 91 ? -14.291 -2.679 -37.323 1.00 73.06 91 PRO A CA 1
ATOM 735 C C . PRO A 1 91 ? -13.994 -1.577 -38.349 1.00 73.06 91 PRO A C 1
ATOM 737 O O . PRO A 1 91 ? -14.603 -0.507 -38.321 1.00 73.06 91 PRO A O 1
ATOM 740 N N . MET A 1 92 ? -13.016 -1.821 -39.227 1.00 69.12 92 MET A N 1
ATOM 741 C CA . MET A 1 92 ? -12.362 -0.784 -40.039 1.00 69.12 92 MET A CA 1
ATOM 742 C C . MET A 1 92 ? -13.356 0.092 -40.818 1.00 69.12 92 MET A C 1
ATOM 744 O O . MET A 1 92 ? -13.167 1.301 -40.892 1.00 69.12 92 MET A O 1
ATOM 748 N N . TRP A 1 93 ? -14.461 -0.481 -41.303 1.00 69.69 93 TRP A N 1
ATOM 749 C CA . TRP A 1 93 ? -15.547 0.239 -41.982 1.00 69.69 93 TRP A CA 1
ATOM 750 C C . TRP A 1 93 ? -16.136 1.402 -41.164 1.00 69.69 93 TRP A C 1
ATOM 752 O O . TRP A 1 93 ? -16.440 2.441 -41.742 1.00 69.69 93 TRP A O 1
ATOM 762 N N . ARG A 1 94 ? -16.204 1.309 -39.827 1.00 64.94 94 ARG A N 1
ATOM 763 C CA . ARG A 1 94 ? -16.679 2.400 -38.951 1.00 64.94 94 ARG A CA 1
ATOM 764 C C . ARG A 1 94 ? -15.740 3.615 -38.957 1.00 64.94 94 ARG A C 1
ATOM 766 O O . ARG A 1 94 ? -16.198 4.732 -38.761 1.00 64.94 94 ARG A O 1
ATOM 773 N N . ARG A 1 95 ? -14.446 3.428 -39.236 1.00 60.28 95 ARG A N 1
ATOM 774 C CA . ARG A 1 95 ? -13.463 4.520 -39.370 1.00 60.28 95 ARG A CA 1
ATOM 775 C C . ARG A 1 95 ? -13.579 5.260 -40.710 1.00 60.28 95 ARG A C 1
ATOM 777 O O . ARG A 1 95 ? -13.197 6.421 -40.783 1.00 60.28 95 ARG A O 1
ATOM 784 N N . TRP A 1 96 ? -14.123 4.609 -41.740 1.00 63.16 96 TRP A N 1
ATOM 785 C CA . TRP A 1 96 ? -14.234 5.163 -43.097 1.00 63.16 96 TRP A CA 1
ATOM 786 C C . TRP A 1 96 ? -15.645 5.630 -43.471 1.00 63.16 96 TRP A C 1
ATOM 788 O O . TRP A 1 96 ? -15.772 6.510 -44.312 1.00 63.16 96 TRP A O 1
ATOM 798 N N . LEU A 1 97 ? -16.697 5.090 -42.847 1.00 58.47 97 LEU A N 1
ATOM 799 C CA . LEU A 1 97 ? -18.085 5.456 -43.164 1.00 58.47 97 LEU A CA 1
ATOM 800 C C . LEU A 1 97 ? -18.626 6.640 -42.357 1.00 58.47 97 LEU A C 1
ATOM 802 O O . LEU A 1 97 ? -19.496 7.361 -42.843 1.00 58.47 97 LEU A O 1
ATOM 806 N N . VAL A 1 98 ? -18.110 6.868 -41.146 1.00 55.47 98 VAL A N 1
ATOM 807 C CA . VAL A 1 98 ? -18.521 8.008 -40.308 1.00 55.47 98 VAL A CA 1
ATOM 808 C C . VAL A 1 98 ? -18.140 9.368 -40.932 1.00 55.47 98 VAL A C 1
ATOM 810 O O . VAL A 1 98 ? -18.993 10.255 -40.942 1.00 55.47 98 VAL A O 1
ATOM 813 N N . PRO A 1 99 ? -16.944 9.558 -41.533 1.00 53.06 99 PRO A N 1
ATOM 814 C CA . PRO A 1 99 ? -16.575 10.838 -42.148 1.00 53.06 99 PRO A CA 1
ATOM 815 C C . PRO A 1 99 ? -17.455 11.231 -43.345 1.00 53.06 99 PRO A C 1
ATOM 817 O O . PRO A 1 99 ? -17.748 12.407 -43.539 1.00 53.06 99 PRO A O 1
ATOM 820 N N . THR A 1 100 ? -17.917 10.266 -44.144 1.00 52.25 100 THR A N 1
ATOM 821 C CA . THR A 1 100 ? -18.714 10.538 -45.356 1.00 52.25 100 THR A CA 1
ATOM 822 C C . THR A 1 100 ? -20.178 10.877 -45.073 1.00 52.25 100 THR A C 1
ATOM 824 O O . THR A 1 100 ? -20.788 11.614 -45.849 1.00 52.25 100 THR A O 1
ATOM 827 N N . ALA A 1 101 ? -20.740 10.399 -43.959 1.00 53.31 101 ALA A N 1
ATOM 828 C CA . ALA A 1 101 ? -22.108 10.735 -43.558 1.00 53.31 101 ALA A CA 1
ATOM 829 C C . ALA A 1 101 ? -22.222 12.172 -43.009 1.00 53.31 101 ALA A C 1
ATOM 831 O O . ALA A 1 101 ? -23.197 12.866 -43.284 1.00 53.31 101 ALA A O 1
ATOM 832 N N . ALA A 1 102 ? -21.205 12.658 -42.288 1.00 51.69 102 ALA A N 1
ATOM 833 C CA . ALA A 1 102 ? -21.210 14.015 -41.734 1.00 51.69 102 ALA A CA 1
ATOM 834 C C . ALA A 1 102 ? -21.101 15.107 -42.819 1.00 51.69 102 ALA A C 1
ATOM 836 O O . ALA A 1 102 ? -21.761 16.141 -42.733 1.00 51.69 102 ALA A O 1
ATOM 837 N N . VAL A 1 103 ? -20.320 14.863 -43.879 1.00 52.66 103 VAL A N 1
ATOM 838 C CA . VAL A 1 103 ? -20.119 15.828 -44.979 1.00 52.66 103 VAL A CA 1
ATOM 839 C C . VAL A 1 103 ? -21.371 15.984 -45.859 1.00 52.66 103 VAL A C 1
ATOM 841 O O . VAL A 1 103 ? -21.603 17.056 -46.412 1.00 52.66 10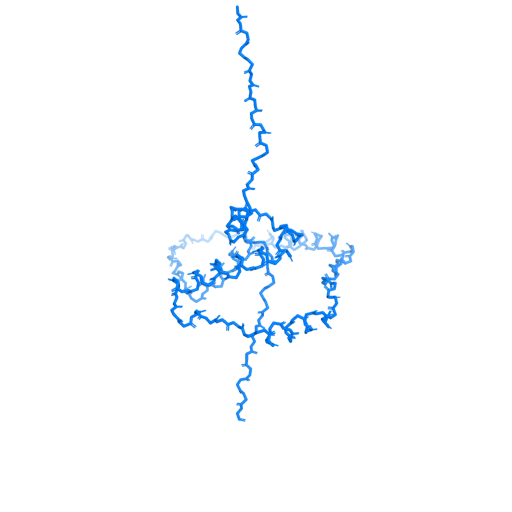3 VAL A O 1
ATOM 844 N N . SER A 1 104 ? -22.222 14.959 -45.964 1.00 42.69 104 SER A N 1
ATOM 845 C CA . SER A 1 104 ? -23.437 15.004 -46.794 1.00 42.69 104 SER A CA 1
ATOM 846 C C . SER A 1 104 ? -24.648 15.637 -46.090 1.00 42.69 104 SER A C 1
ATOM 848 O O . SER A 1 104 ? -25.469 16.263 -46.758 1.00 42.69 104 SER A O 1
ATOM 850 N N . ALA A 1 105 ? -24.730 15.582 -44.756 1.00 47.75 105 ALA A N 1
ATOM 851 C CA . ALA A 1 105 ? -25.762 16.298 -43.997 1.00 47.75 105 ALA A CA 1
ATOM 852 C C . ALA A 1 105 ? -25.591 17.833 -44.048 1.00 47.75 105 ALA A C 1
ATOM 854 O O . ALA A 1 105 ? -26.578 18.564 -44.067 1.00 47.75 105 ALA A O 1
ATOM 855 N N . ALA A 1 106 ? -24.353 18.333 -44.131 1.00 48.00 106 ALA A N 1
ATOM 856 C CA . ALA A 1 106 ? -24.072 19.771 -44.151 1.00 48.00 106 ALA A CA 1
ATOM 857 C C . ALA A 1 106 ? -24.439 20.462 -45.480 1.00 48.00 106 ALA A C 1
ATOM 859 O O . ALA A 1 106 ? -24.778 21.643 -45.488 1.00 48.00 106 ALA A O 1
ATOM 860 N N . LEU A 1 107 ? -24.399 19.745 -46.609 1.00 49.06 107 LEU A N 1
ATOM 861 C CA . LEU A 1 107 ? -24.646 20.334 -47.933 1.00 49.06 107 LEU A CA 1
ATOM 862 C C . LEU A 1 107 ? -26.129 20.381 -48.332 1.00 49.06 107 LEU A C 1
ATOM 864 O O . LEU A 1 107 ? -26.478 21.119 -49.248 1.00 49.06 107 LEU A O 1
ATOM 868 N N . LEU A 1 108 ? -27.013 19.644 -47.652 1.00 51.53 108 LEU A N 1
ATOM 869 C CA . LEU A 1 108 ? -28.453 19.668 -47.948 1.00 51.53 108 LEU A CA 1
ATOM 870 C C . LEU A 1 108 ? -29.239 20.720 -47.141 1.00 51.53 108 LEU A C 1
ATOM 872 O O . LEU A 1 108 ? -30.407 20.947 -47.440 1.00 51.53 108 LEU A O 1
ATOM 876 N N . ALA A 1 109 ? -28.623 21.394 -46.159 1.00 53.31 109 ALA A N 1
ATOM 877 C CA . ALA A 1 109 ? -29.309 22.332 -45.259 1.00 53.31 109 ALA A CA 1
ATOM 878 C C . ALA A 1 109 ? -29.107 23.831 -45.580 1.00 53.31 109 ALA A C 1
ATOM 880 O O . ALA A 1 109 ? -29.642 24.677 -44.870 1.00 53.31 109 ALA A O 1
ATOM 881 N N . THR A 1 110 ? -28.362 24.199 -46.629 1.00 52.56 110 THR A N 1
ATOM 882 C CA . THR A 1 110 ? -27.978 25.609 -46.872 1.00 52.56 110 THR A CA 1
ATOM 883 C C . THR A 1 110 ? -28.737 26.317 -47.996 1.00 52.56 110 THR A C 1
ATOM 885 O O . THR A 1 110 ? -28.411 27.458 -48.310 1.00 52.56 110 THR A O 1
ATOM 888 N N . LEU A 1 111 ? -29.773 25.707 -48.587 1.00 56.47 111 LEU A N 1
ATOM 889 C CA . LEU A 1 111 ? -30.468 26.305 -49.741 1.00 56.47 111 LEU A CA 1
ATOM 890 C C . LEU A 1 111 ? -31.802 27.014 -49.427 1.00 56.47 111 LEU A C 1
ATOM 892 O O . LEU A 1 111 ? -32.520 27.367 -50.356 1.00 56.47 111 LEU A O 1
ATOM 896 N N . TRP A 1 112 ? -32.157 27.275 -48.161 1.00 54.25 112 TRP A N 1
ATOM 897 C CA . TRP A 1 112 ? -33.439 27.939 -47.850 1.00 54.25 112 TRP A CA 1
ATOM 898 C C . TRP A 1 112 ? -33.411 28.979 -46.717 1.00 54.25 112 TRP A C 1
ATOM 900 O O . TRP A 1 112 ? -34.335 29.027 -45.923 1.00 54.25 112 TRP A O 1
ATOM 910 N N . PHE A 1 113 ? -32.408 29.854 -46.615 1.00 46.72 113 PHE A N 1
ATOM 911 C CA . PHE A 1 113 ? -32.545 31.046 -45.754 1.00 46.72 113 PHE A CA 1
ATOM 912 C C . PHE A 1 113 ? -31.805 32.256 -46.334 1.00 46.72 113 PHE A C 1
ATOM 914 O O . PHE A 1 113 ? -30.691 32.588 -45.946 1.00 46.72 113 PHE A O 1
ATOM 921 N N . VAL A 1 114 ? -32.460 32.953 -47.266 1.00 54.66 114 VAL A N 1
ATOM 922 C CA . VAL A 1 114 ? -32.246 34.395 -47.449 1.00 54.66 114 VAL A CA 1
ATOM 923 C C . VAL A 1 114 ? -33.522 35.082 -46.980 1.00 54.66 114 VAL A C 1
ATOM 925 O O . VAL A 1 114 ? -34.405 35.396 -47.772 1.00 54.66 114 VAL A O 1
ATOM 928 N N . GLN A 1 115 ? -33.633 35.281 -45.669 1.00 64.31 115 GLN A N 1
ATOM 929 C CA . GLN A 1 115 ? -34.499 36.308 -45.098 1.00 64.31 115 GLN A CA 1
ATOM 930 C C . GLN A 1 115 ? -33.696 37.068 -44.036 1.00 64.31 115 GLN A C 1
ATOM 932 O O . GLN A 1 115 ? -33.097 36.429 -43.172 1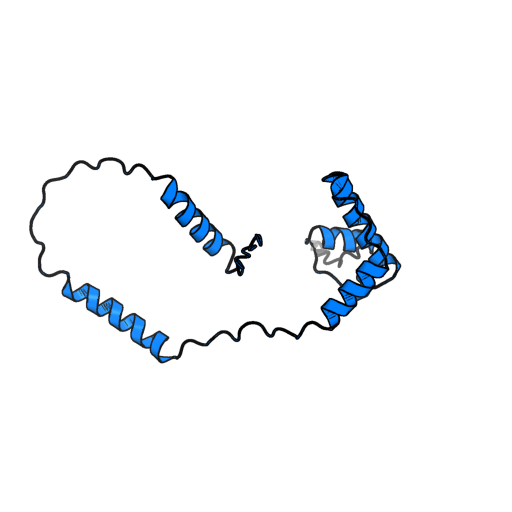.00 64.31 115 GLN A O 1
ATOM 937 N N . PRO A 1 116 ? -33.626 38.410 -44.105 1.00 53.78 116 PRO A N 1
ATOM 938 C CA . PRO A 1 116 ? -33.030 39.199 -43.039 1.00 53.78 116 PRO A CA 1
ATOM 939 C C . PRO A 1 116 ? -34.005 39.261 -41.855 1.00 53.78 116 PRO A C 1
ATOM 941 O O . PRO A 1 116 ? -35.032 39.934 -41.931 1.00 53.78 116 PRO A O 1
ATOM 944 N N . GLU A 1 117 ? -33.691 38.553 -40.773 1.00 54.28 117 GLU A N 1
ATOM 945 C CA . GLU A 1 117 ? -34.402 38.669 -39.493 1.00 54.28 117 GLU A CA 1
ATOM 946 C C . GLU A 1 117 ? -33.894 39.897 -38.703 1.00 54.28 117 GLU A C 1
ATOM 948 O O . GLU A 1 117 ? -32.690 40.186 -38.720 1.00 54.28 117 GLU A O 1
ATOM 953 N N . PRO A 1 118 ? -34.780 40.650 -38.023 1.00 54.78 118 PRO A N 1
ATOM 954 C CA . PRO A 1 118 ? -34.408 41.794 -37.196 1.00 54.78 118 PRO A CA 1
ATOM 955 C C . PRO A 1 118 ? -33.624 41.364 -35.948 1.00 54.78 118 PRO A C 1
ATOM 957 O O . PRO A 1 118 ? -33.893 40.332 -35.334 1.00 54.78 118 PRO A O 1
ATOM 960 N N . VAL A 1 119 ? -32.650 42.194 -35.561 1.00 50.00 119 VAL A N 1
ATOM 961 C CA . VAL A 1 119 ? -31.771 41.981 -34.402 1.00 50.00 119 VAL A CA 1
ATOM 962 C C . VAL A 1 119 ? -32.618 41.773 -33.148 1.00 50.00 119 VAL A C 1
ATOM 964 O O . VAL A 1 119 ? -33.244 42.706 -32.648 1.00 50.00 119 VAL A O 1
ATOM 967 N N . THR A 1 120 ? -32.640 40.535 -32.661 1.00 49.72 120 THR A N 1
ATOM 968 C CA . THR A 1 120 ? -33.306 40.174 -31.412 1.00 49.72 120 THR A CA 1
ATOM 969 C C . THR A 1 120 ? -32.319 40.367 -30.267 1.00 49.72 120 THR A C 1
ATOM 971 O O . THR A 1 120 ? -31.177 39.909 -30.322 1.00 49.72 120 THR A O 1
ATOM 974 N N . GLU A 1 121 ? -32.761 41.103 -29.257 1.00 49.38 121 GLU A N 1
ATOM 975 C CA . GLU A 1 121 ? -32.027 41.426 -28.041 1.00 49.38 121 GLU A CA 1
ATOM 976 C C . GLU A 1 121 ? -31.616 40.136 -27.309 1.00 49.38 121 GLU A C 1
ATOM 978 O O . GLU A 1 121 ? -32.447 39.274 -27.018 1.00 49.38 121 GLU A O 1
ATOM 983 N N . VAL A 1 122 ? -30.315 39.969 -27.062 1.00 51.75 122 VAL A N 1
ATOM 984 C CA . VAL A 1 122 ? -29.758 38.765 -26.432 1.00 51.75 122 VAL A CA 1
ATOM 985 C C . VAL A 1 122 ? -30.000 38.849 -24.928 1.00 51.75 122 VAL A C 1
ATOM 987 O O . VAL A 1 122 ? -29.277 39.535 -24.208 1.00 51.75 122 VAL A O 1
ATOM 990 N N . SER A 1 123 ? -31.014 38.145 -24.433 1.00 50.44 123 SER A N 1
ATOM 991 C CA . SER A 1 123 ? -31.164 37.905 -22.998 1.00 50.44 123 SER A CA 1
ATOM 992 C C . SER A 1 123 ? -30.024 37.002 -22.500 1.00 50.44 123 SER A C 1
ATOM 994 O O . SER A 1 123 ? -29.746 35.983 -23.141 1.00 50.44 123 SER A O 1
ATOM 996 N N . PRO A 1 124 ? -29.358 37.330 -21.377 1.00 48.94 124 PRO A N 1
ATOM 997 C CA . PRO A 1 124 ? -28.286 36.504 -20.839 1.00 48.94 124 PRO A CA 1
ATOM 998 C C . PRO A 1 124 ? -28.831 35.130 -20.443 1.00 48.94 124 PRO A C 1
ATOM 1000 O O . PRO A 1 124 ? -29.792 35.019 -19.682 1.00 48.94 124 PRO A O 1
ATOM 1003 N N . ILE A 1 125 ? -28.199 34.081 -20.966 1.00 54.16 125 ILE A N 1
ATOM 1004 C CA . ILE A 1 125 ? -28.449 32.699 -20.562 1.00 54.16 125 ILE A CA 1
ATOM 1005 C C . ILE A 1 125 ? -27.951 32.569 -19.121 1.00 54.16 125 ILE A C 1
ATOM 1007 O O . ILE A 1 125 ? -26.748 32.616 -18.863 1.00 54.16 125 ILE A O 1
ATOM 1011 N N . LEU A 1 126 ? -28.877 32.453 -18.170 1.00 46.69 126 LEU A N 1
ATOM 1012 C CA . LEU A 1 126 ? -28.545 32.053 -16.809 1.00 46.69 126 LEU A CA 1
ATOM 1013 C C . LEU A 1 126 ? -28.148 30.577 -16.855 1.00 46.69 126 LEU A C 1
ATOM 1015 O O . LEU A 1 126 ? -28.963 29.730 -17.217 1.00 46.69 126 LEU A O 1
ATOM 1019 N N . ALA A 1 127 ? -26.891 30.282 -16.526 1.00 50.06 127 ALA A N 1
ATOM 1020 C CA . ALA A 1 127 ? -26.430 28.912 -16.362 1.00 50.06 127 ALA A CA 1
ATOM 1021 C C . ALA A 1 127 ? -27.287 28.226 -15.288 1.00 50.06 127 ALA A C 1
ATOM 1023 O O . ALA A 1 127 ? -27.331 28.676 -14.141 1.00 50.06 127 ALA A O 1
ATOM 1024 N N . ASN A 1 128 ? -27.998 27.169 -15.675 1.00 55.53 128 ASN A N 1
ATOM 1025 C CA . ASN A 1 128 ? -28.741 26.348 -14.734 1.00 55.53 128 ASN A CA 1
ATOM 1026 C C . ASN A 1 128 ? -27.746 25.449 -13.986 1.00 55.53 128 ASN A C 1
ATOM 1028 O O . ASN A 1 128 ? -26.921 24.783 -14.612 1.00 55.53 128 ASN A O 1
ATOM 1032 N N . ALA A 1 129 ? -27.790 25.459 -12.653 1.00 55.28 129 ALA A N 1
ATOM 1033 C CA . ALA A 1 129 ? -26.828 24.739 -11.820 1.00 55.28 129 ALA A CA 1
ATOM 1034 C C . ALA A 1 129 ? -26.893 23.215 -12.026 1.00 55.28 129 ALA A C 1
ATOM 1036 O O . ALA A 1 129 ? -25.874 22.547 -11.873 1.00 55.28 129 ALA A O 1
ATOM 1037 N N . ASP A 1 130 ? -28.053 22.686 -12.424 1.00 58.81 130 ASP A N 1
ATOM 1038 C CA . ASP A 1 130 ? -28.256 21.248 -12.623 1.00 58.81 130 ASP A CA 1
ATOM 1039 C C . ASP A 1 130 ? -27.476 20.696 -13.833 1.00 58.81 130 ASP A C 1
ATOM 1041 O O . ASP A 1 130 ? -26.922 19.600 -13.752 1.00 58.81 130 ASP A O 1
ATOM 1045 N N . ASP A 1 131 ? -27.341 21.471 -14.917 1.00 62.19 131 ASP A N 1
ATOM 1046 C CA . ASP A 1 131 ? -26.579 21.067 -16.115 1.00 62.19 131 ASP A CA 1
ATOM 1047 C C . ASP A 1 131 ? -25.072 21.347 -15.972 1.00 62.19 131 ASP A C 1
ATOM 1049 O O . ASP A 1 131 ? -24.235 20.665 -16.566 1.00 62.19 131 ASP A O 1
ATOM 1053 N N . LEU A 1 132 ? -24.707 22.314 -15.123 1.00 66.62 132 LEU A N 1
ATOM 1054 C CA . LEU A 1 132 ? -23.318 22.722 -14.897 1.00 66.62 132 LEU A CA 1
ATOM 1055 C C . LEU A 1 132 ? -22.472 21.599 -14.281 1.00 66.62 132 LEU A C 1
ATOM 1057 O O . LEU A 1 132 ? -21.289 21.463 -14.587 1.00 66.62 132 LEU A O 1
ATOM 1061 N N . TRP A 1 133 ? -23.084 20.789 -13.413 1.00 69.81 133 TRP A N 1
ATOM 1062 C CA . TRP A 1 133 ? -22.432 19.637 -12.793 1.00 69.81 133 TRP A CA 1
ATOM 1063 C C . TRP A 1 133 ? -22.128 18.530 -13.802 1.00 69.81 133 TRP A C 1
ATOM 1065 O O . TRP A 1 133 ? -21.056 17.931 -13.731 1.00 69.81 133 TRP A O 1
ATOM 1075 N N . GLY A 1 134 ? -23.035 18.274 -14.748 1.00 78.69 134 GLY A N 1
ATOM 1076 C CA . GLY A 1 134 ? -22.826 17.284 -15.806 1.00 78.69 134 GLY A CA 1
ATOM 1077 C C . GLY A 1 134 ? -21.652 17.666 -16.704 1.00 78.69 134 GLY A C 1
ATOM 1078 O O . GLY A 1 134 ? -20.697 16.897 -16.835 1.00 78.69 134 GLY A O 1
ATOM 1079 N N . ASP A 1 135 ? -21.675 18.896 -17.218 1.00 75.06 135 ASP A N 1
ATOM 1080 C CA . ASP A 1 135 ? -20.621 19.429 -18.087 1.00 75.06 135 ASP A CA 1
ATOM 1081 C C . ASP A 1 135 ? -19.269 19.531 -17.367 1.00 75.06 135 ASP A C 1
ATOM 1083 O O . ASP A 1 135 ? -18.226 19.226 -17.949 1.00 75.06 135 ASP A O 1
ATOM 1087 N N . TYR A 1 136 ? -19.263 19.904 -16.082 1.00 77.31 136 TYR A N 1
ATOM 1088 C CA . TYR A 1 136 ? -18.046 19.937 -15.270 1.00 77.31 136 TYR A CA 1
ATOM 1089 C C . TYR A 1 136 ? -17.435 18.544 -15.097 1.00 77.31 136 TYR A C 1
ATOM 1091 O O . TYR A 1 136 ? -16.229 18.377 -15.282 1.00 77.31 136 TYR A O 1
ATOM 1099 N N . ILE A 1 137 ? -18.248 17.533 -14.776 1.00 78.81 137 ILE A N 1
ATOM 1100 C CA . ILE A 1 137 ? -17.777 16.156 -14.589 1.00 78.81 137 ILE A CA 1
ATOM 1101 C C . ILE A 1 137 ? -17.258 15.571 -15.905 1.00 78.81 137 ILE A C 1
ATOM 1103 O O . ILE A 1 137 ? -16.198 14.938 -15.913 1.00 78.81 137 ILE A O 1
ATOM 1107 N N . ASP A 1 138 ? -17.945 15.809 -17.021 1.00 78.56 138 ASP A N 1
ATOM 1108 C CA . ASP A 1 138 ? -17.498 15.335 -18.333 1.00 78.56 138 ASP A CA 1
ATOM 1109 C C . ASP A 1 138 ? -16.224 16.049 -18.804 1.00 78.56 138 ASP A C 1
ATOM 1111 O O . ASP A 1 138 ? -15.294 15.397 -19.294 1.00 78.56 138 ASP A O 1
ATOM 1115 N N . ALA A 1 139 ? -16.098 17.354 -18.555 1.00 80.25 139 ALA A N 1
ATOM 1116 C CA . ALA A 1 139 ? -14.853 18.080 -18.783 1.00 80.25 139 ALA A CA 1
ATOM 1117 C C . ALA A 1 139 ? -13.706 17.523 -17.918 1.00 80.25 139 ALA A C 1
ATOM 1119 O O . ALA A 1 139 ? -12.615 17.264 -18.437 1.00 80.25 139 ALA A O 1
ATOM 1120 N N . HIS A 1 140 ? -13.948 17.260 -16.629 1.00 69.31 140 HIS A N 1
ATOM 1121 C CA . HIS A 1 140 ? -12.935 16.736 -15.708 1.00 69.31 140 HIS A CA 1
ATOM 1122 C C . HIS A 1 140 ? -12.465 15.324 -16.100 1.00 69.31 140 HIS A C 1
ATOM 1124 O O . HIS A 1 140 ? -11.275 15.010 -16.025 1.00 69.31 140 HIS A O 1
ATOM 1130 N N . ARG A 1 141 ? -13.373 14.481 -16.609 1.00 68.88 141 ARG A N 1
ATOM 1131 C CA . ARG A 1 141 ? -13.051 13.154 -17.168 1.00 68.88 141 ARG A CA 1
ATOM 1132 C C . ARG A 1 141 ? -12.224 13.228 -18.450 1.00 68.88 141 ARG A C 1
ATOM 1134 O O . ARG A 1 141 ? -11.376 12.367 -18.683 1.00 68.88 141 ARG A O 1
ATOM 1141 N N . SER A 1 142 ? -12.465 14.242 -19.282 1.00 71.25 142 SER A N 1
ATOM 1142 C CA . SER A 1 142 ? -11.716 14.444 -20.530 1.00 71.25 142 SER A CA 1
ATOM 1143 C C . SER A 1 142 ? -10.260 14.851 -20.275 1.00 71.25 142 SER A C 1
ATOM 1145 O O . SER A 1 142 ? -9.364 14.417 -20.996 1.00 71.25 142 SER A O 1
ATOM 1147 N N . LEU A 1 143 ? -10.025 15.626 -19.211 1.00 70.38 143 LEU A N 1
ATOM 1148 C CA . LEU A 1 143 ? -8.709 16.129 -18.812 1.00 70.38 143 LEU A CA 1
ATOM 1149 C C . LEU A 1 143 ? -7.871 15.090 -18.061 1.00 70.38 143 LEU A C 1
ATOM 1151 O O . LEU A 1 143 ? -6.656 15.057 -18.228 1.00 70.38 143 LEU A O 1
ATOM 1155 N N . THR A 1 144 ? -8.503 14.234 -17.255 1.00 67.56 144 THR A N 1
ATOM 1156 C CA . THR A 1 144 ? -7.800 13.238 -16.424 1.00 67.56 144 THR A CA 1
ATOM 1157 C C . THR A 1 144 ? -7.478 11.934 -17.159 1.00 67.56 144 THR A C 1
ATOM 1159 O O . THR A 1 144 ? -6.782 11.086 -16.611 1.00 67.56 144 THR A O 1
ATOM 1162 N N . GLY A 1 145 ? -7.921 11.784 -18.414 1.00 50.00 145 GLY A N 1
ATOM 1163 C CA . GLY A 1 145 ? -7.601 10.633 -19.253 1.00 50.00 145 GLY A CA 1
ATOM 1164 C C . GLY A 1 145 ? -8.260 9.339 -18.771 1.00 50.00 145 GLY A C 1
ATOM 1165 O O . GLY A 1 145 ? -7.622 8.509 -18.145 1.00 50.00 145 GLY A O 1
ATOM 1166 N N . GLY A 1 146 ? -9.533 9.132 -19.121 1.00 57.03 146 GLY A N 1
ATOM 1167 C CA . GLY A 1 146 ? -10.132 7.795 -19.264 1.00 57.03 146 GLY A CA 1
ATOM 1168 C C . GLY A 1 146 ? -9.954 6.805 -18.102 1.00 57.03 146 GLY A C 1
ATOM 1169 O O . GLY A 1 146 ? -9.718 5.626 -18.356 1.00 57.03 146 GLY A O 1
ATOM 1170 N N . GLY A 1 147 ? -10.082 7.247 -16.849 1.00 50.78 147 GLY A N 1
ATOM 1171 C CA . GLY A 1 147 ? -10.212 6.350 -15.698 1.00 50.78 147 GLY A CA 1
ATOM 1172 C C . GLY A 1 147 ? -11.613 5.730 -15.635 1.00 50.78 147 GLY A C 1
ATOM 1173 O O . GLY A 1 147 ? -12.617 6.441 -15.688 1.00 50.78 147 GLY A O 1
ATOM 1174 N N . LEU A 1 148 ? -11.695 4.400 -15.540 1.00 49.78 148 LEU A N 1
ATOM 1175 C CA . LEU A 1 148 ? -12.942 3.649 -15.348 1.00 49.78 148 LEU A CA 1
ATOM 1176 C C . LEU A 1 148 ? -13.601 4.045 -14.015 1.00 49.78 148 LEU A C 1
ATOM 1178 O O . LEU A 1 148 ? -13.208 3.566 -12.956 1.00 49.78 148 LEU A O 1
ATOM 1182 N N . ALA A 1 149 ? -14.631 4.888 -14.059 1.00 49.56 149 ALA A N 1
ATOM 1183 C CA . ALA A 1 149 ? -15.530 5.061 -12.924 1.00 49.56 149 ALA A CA 1
ATOM 1184 C C . ALA A 1 149 ? -16.481 3.855 -12.866 1.00 49.56 149 ALA A C 1
ATOM 1186 O O . ALA A 1 149 ? -17.502 3.817 -13.554 1.00 49.56 149 ALA A O 1
ATOM 1187 N N . THR A 1 150 ? -16.136 2.843 -12.073 1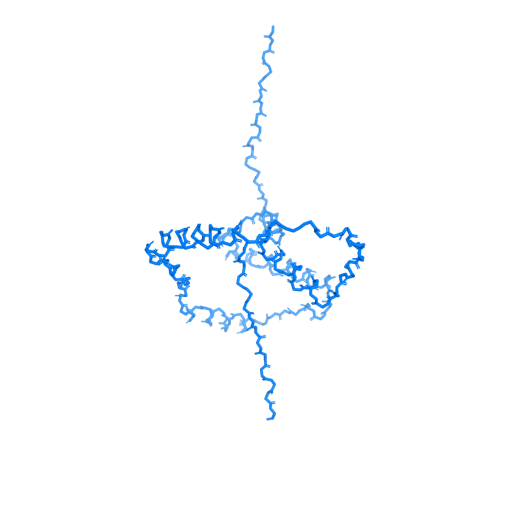.00 50.22 150 THR A N 1
ATOM 1188 C CA . THR A 1 150 ? -17.063 1.753 -11.752 1.00 50.22 150 THR A CA 1
ATOM 1189 C C . THR A 1 150 ? -18.138 2.298 -10.814 1.00 50.22 150 THR A C 1
ATOM 1191 O O . THR A 1 150 ? -17.851 2.676 -9.681 1.00 50.22 150 THR A O 1
ATOM 1194 N N . TYR A 1 151 ? -19.386 2.348 -11.282 1.00 50.09 151 TYR A N 1
ATOM 1195 C CA . TYR A 1 151 ? -20.544 2.614 -10.429 1.00 50.09 151 TYR A CA 1
ATOM 1196 C C . TYR A 1 151 ? -20.723 1.428 -9.471 1.00 50.09 151 TYR A C 1
ATOM 1198 O O . TYR A 1 151 ? -21.171 0.358 -9.881 1.00 50.09 151 TYR A O 1
ATOM 1206 N N . ALA A 1 152 ? -20.369 1.598 -8.199 1.00 41.16 152 ALA A N 1
ATOM 1207 C CA . ALA A 1 152 ? -20.784 0.680 -7.147 1.00 41.16 152 ALA A CA 1
ATOM 1208 C C . ALA A 1 152 ? -22.141 1.153 -6.611 1.00 41.16 152 ALA A C 1
ATOM 1210 O O . ALA A 1 152 ? -22.254 2.257 -6.082 1.00 41.16 152 ALA A O 1
ATOM 1211 N N . SER A 1 153 ? -23.181 0.332 -6.761 1.00 53.09 153 SER A N 1
ATOM 1212 C CA . SER A 1 153 ? -24.437 0.521 -6.031 1.00 53.09 153 SER A CA 1
ATOM 1213 C C . SER A 1 153 ? -24.521 -0.547 -4.952 1.00 53.09 153 SER A C 1
ATOM 1215 O O . SER A 1 153 ? -24.323 -1.729 -5.230 1.00 53.09 153 SER A O 1
ATOM 1217 N N . TYR A 1 154 ? -24.767 -0.132 -3.714 1.00 49.75 154 TYR A N 1
ATOM 1218 C CA . TYR A 1 154 ? -25.092 -1.050 -2.635 1.00 49.75 154 TYR A CA 1
ATOM 1219 C C . TYR A 1 154 ? -26.608 -1.243 -2.635 1.00 49.75 154 TYR A C 1
ATOM 1221 O O . TYR A 1 154 ? -27.380 -0.291 -2.532 1.00 49.75 154 TYR A O 1
ATOM 1229 N N . THR A 1 155 ? -27.063 -2.483 -2.765 1.00 57.03 155 THR A N 1
ATOM 1230 C CA . THR A 1 155 ? -28.444 -2.813 -2.421 1.00 57.03 155 THR A CA 1
ATOM 1231 C C . THR A 1 155 ? -28.482 -3.005 -0.911 1.00 57.03 155 THR A C 1
ATOM 1233 O O . THR A 1 155 ? -27.990 -4.015 -0.409 1.00 57.03 155 THR A O 1
ATOM 1236 N N . VAL A 1 156 ? -29.031 -2.039 -0.172 1.00 51.78 156 VAL A N 1
ATOM 1237 C CA . VAL A 1 156 ? -29.451 -2.291 1.212 1.00 51.78 156 VAL A CA 1
ATOM 1238 C C . VAL A 1 156 ? -30.591 -3.306 1.136 1.00 51.78 156 VAL A C 1
ATOM 1240 O O . VAL A 1 156 ? -31.663 -3.010 0.610 1.00 51.78 156 VAL A O 1
ATOM 1243 N N . GLY A 1 157 ? -30.308 -4.537 1.561 1.00 52.12 157 GLY A N 1
ATOM 1244 C CA . GLY A 1 157 ? -31.306 -5.591 1.702 1.00 52.12 157 GLY A CA 1
ATOM 1245 C C . GLY A 1 157 ? -32.246 -5.263 2.858 1.00 52.12 157 GLY A C 1
ATOM 1246 O O . GLY A 1 157 ? -31.790 -4.817 3.910 1.00 52.12 157 GLY A O 1
ATOM 1247 N N . ASN A 1 158 ? -33.541 -5.449 2.616 1.00 42.91 158 ASN A N 1
ATOM 1248 C CA . ASN A 1 158 ? -34.632 -5.212 3.559 1.00 42.91 158 ASN A CA 1
ATOM 1249 C C . ASN A 1 158 ? -34.945 -6.479 4.363 1.00 42.91 158 ASN A C 1
ATOM 1251 O O . ASN A 1 158 ? -34.897 -7.569 3.745 1.00 42.91 158 ASN A O 1
#

pLDDT: mean 72.89, std 19.31, range [41.16, 96.56]